Protein AF-A0A1B0EYR4-F1 (afdb_monomer)

Structure (mmCIF, N/CA/C/O backbone):
data_AF-A0A1B0EYR4-F1
#
_entry.id   AF-A0A1B0EYR4-F1
#
loop_
_atom_site.group_PDB
_atom_site.id
_atom_site.type_symbol
_atom_site.label_atom_id
_atom_site.label_alt_id
_atom_site.label_comp_id
_atom_site.label_asym_id
_atom_site.label_entity_id
_atom_site.label_seq_id
_atom_site.pdbx_PDB_ins_code
_atom_site.Cartn_x
_atom_site.Cartn_y
_atom_site.Cartn_z
_atom_site.occupancy
_atom_site.B_iso_or_equiv
_atom_site.auth_seq_id
_atom_site.auth_comp_id
_atom_site.auth_asym_id
_atom_site.auth_atom_id
_atom_site.pdbx_PDB_model_num
ATOM 1 N N . THR A 1 1 ? -6.207 -4.595 14.651 1.00 66.75 1 THR A N 1
ATOM 2 C CA . THR A 1 1 ? -5.731 -3.636 13.633 1.00 66.75 1 THR A CA 1
ATOM 3 C C . THR A 1 1 ? -4.232 -3.520 13.739 1.00 66.75 1 THR A C 1
ATOM 5 O O . THR A 1 1 ? -3.759 -3.275 14.839 1.00 66.75 1 THR A O 1
ATOM 8 N N . VAL A 1 2 ? -3.511 -3.735 12.638 1.00 82.06 2 VAL A N 1
ATOM 9 C CA . VAL A 1 2 ? -2.037 -3.776 12.605 1.00 82.06 2 VAL A CA 1
ATOM 10 C C . VAL A 1 2 ? -1.434 -2.362 12.600 1.00 82.06 2 VAL A C 1
ATOM 12 O O . VAL A 1 2 ? -0.569 -2.044 13.410 1.00 82.06 2 VAL A O 1
ATOM 15 N N . ALA A 1 3 ? -1.976 -1.473 11.767 1.00 90.38 3 ALA A N 1
ATOM 16 C CA . ALA A 1 3 ? -1.671 -0.044 11.745 1.00 90.38 3 ALA A CA 1
ATOM 17 C C . ALA A 1 3 ? -2.928 0.759 11.367 1.00 90.38 3 ALA A C 1
ATOM 19 O O . ALA A 1 3 ? -3.881 0.208 10.814 1.00 90.38 3 ALA A O 1
ATOM 20 N N . THR A 1 4 ? -2.955 2.052 11.696 1.00 93.06 4 THR A N 1
ATOM 21 C CA . THR A 1 4 ? -3.987 2.993 11.228 1.00 93.06 4 THR A CA 1
ATOM 22 C C . THR A 1 4 ? -3.316 4.051 10.366 1.00 93.06 4 THR A C 1
ATOM 24 O O . THR A 1 4 ? -2.447 4.756 10.869 1.00 93.06 4 THR A O 1
ATOM 27 N N . LEU A 1 5 ? -3.764 4.170 9.118 1.00 94.31 5 LEU A N 1
ATOM 28 C CA . LEU A 1 5 ? -3.347 5.218 8.188 1.00 94.31 5 LEU A CA 1
ATOM 29 C C . LEU A 1 5 ? -4.216 6.470 8.363 1.00 94.31 5 LEU A C 1
ATOM 31 O O . LEU A 1 5 ? -5.381 6.376 8.771 1.00 94.31 5 LEU A O 1
ATOM 35 N N . LYS A 1 6 ? -3.640 7.631 8.072 1.00 94.50 6 LYS A N 1
ATOM 36 C CA . LYS A 1 6 ? -4.246 8.960 8.159 1.00 94.50 6 LYS A CA 1
ATOM 37 C C . LYS A 1 6 ? -4.253 9.642 6.791 1.00 94.50 6 LYS A C 1
ATOM 39 O O . LYS A 1 6 ? -3.762 9.112 5.800 1.00 94.50 6 LYS A O 1
ATOM 44 N N . GLU A 1 7 ? -4.863 10.821 6.738 1.00 95.69 7 GLU A N 1
ATOM 45 C CA . GLU A 1 7 ? -4.803 11.677 5.557 1.00 95.69 7 GLU A CA 1
ATOM 46 C C . GLU A 1 7 ? -3.346 11.979 5.179 1.00 95.69 7 GLU A C 1
ATOM 48 O O . GLU A 1 7 ? -2.533 12.300 6.045 1.00 95.69 7 GLU A O 1
ATOM 53 N N . GLY A 1 8 ? -3.036 11.854 3.888 1.00 94.38 8 GLY A N 1
ATOM 54 C CA . GLY A 1 8 ? -1.683 11.995 3.348 1.00 94.38 8 GLY A CA 1
ATOM 55 C C . 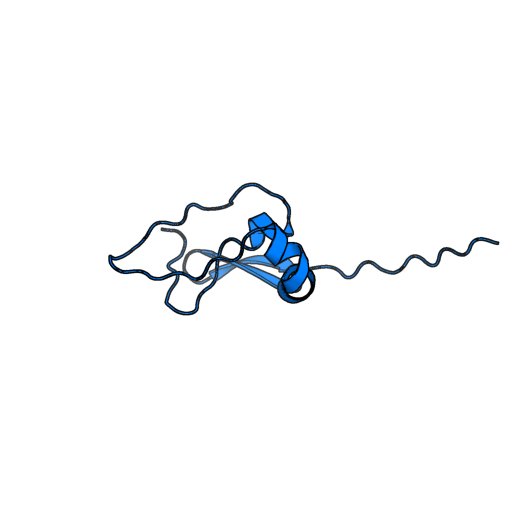GLY A 1 8 ? -0.897 10.684 3.250 1.00 94.38 8 GLY A C 1
ATOM 56 O O . GLY A 1 8 ? 0.044 10.628 2.463 1.00 94.38 8 GLY A O 1
ATOM 57 N N . ASP A 1 9 ? -1.299 9.629 3.965 1.00 94.06 9 ASP A N 1
ATOM 58 C CA . ASP A 1 9 ? -0.631 8.327 3.881 1.00 94.06 9 ASP A CA 1
ATOM 59 C C . ASP A 1 9 ? -1.016 7.573 2.595 1.00 94.06 9 ASP A C 1
ATOM 61 O O . ASP A 1 9 ? -2.171 7.587 2.155 1.00 94.06 9 ASP A O 1
ATOM 65 N N . ASP A 1 10 ? -0.059 6.840 2.023 1.00 93.38 10 ASP A N 1
ATOM 66 C CA . ASP A 1 10 ? -0.256 5.936 0.890 1.00 93.38 10 ASP A CA 1
ATOM 67 C C . ASP A 1 10 ? -0.254 4.454 1.315 1.00 93.38 10 ASP A C 1
ATOM 69 O O . ASP A 1 10 ? 0.186 4.076 2.402 1.00 93.38 10 ASP A O 1
ATOM 73 N N . PHE A 1 11 ? -0.776 3.571 0.456 1.00 94.38 11 PHE A N 1
ATOM 74 C CA . PHE A 1 11 ? -0.771 2.126 0.699 1.00 94.38 11 PHE A CA 1
ATOM 75 C C . PHE A 1 11 ? -0.850 1.308 -0.595 1.00 94.38 11 PHE A C 1
ATOM 77 O O . PHE A 1 11 ? -1.174 1.803 -1.670 1.00 94.38 11 PHE A O 1
ATOM 84 N N . GLY A 1 12 ? -0.568 0.005 -0.494 1.00 93.62 12 GLY A N 1
ATOM 85 C CA . GLY A 1 12 ? -0.720 -0.953 -1.598 1.00 93.62 12 GLY A CA 1
ATOM 86 C C . GLY A 1 12 ? 0.482 -1.065 -2.541 1.00 93.62 12 GLY A C 1
ATOM 87 O O . GLY A 1 12 ? 0.572 -2.044 -3.284 1.00 93.62 12 GLY A O 1
ATOM 88 N N . LYS A 1 13 ? 1.457 -0.151 -2.459 1.00 92.00 13 LYS A N 1
ATOM 89 C CA . LYS A 1 13 ? 2.654 -0.164 -3.316 1.00 92.00 13 LYS A CA 1
ATOM 90 C C . LYS A 1 13 ? 3.509 -1.427 -3.201 1.00 92.00 13 LYS A C 1
ATOM 92 O O . LYS A 1 13 ? 4.086 -1.859 -4.193 1.00 92.00 13 LYS A O 1
ATOM 97 N N . LEU A 1 14 ? 3.519 -2.079 -2.037 1.00 90.69 14 LEU A N 1
ATOM 98 C CA . LEU A 1 14 ? 4.260 -3.326 -1.833 1.00 90.69 14 LEU A CA 1
ATOM 99 C C . LEU A 1 14 ? 3.840 -4.436 -2.809 1.00 90.69 14 LEU A C 1
ATOM 101 O O . LEU A 1 14 ? 4.691 -5.079 -3.421 1.00 90.69 14 LEU A O 1
ATOM 105 N N . ALA A 1 15 ? 2.531 -4.634 -2.974 1.00 92.50 15 ALA A N 1
ATOM 106 C CA . ALA A 1 15 ? 1.993 -5.638 -3.887 1.00 92.50 15 ALA A CA 1
ATOM 107 C C . ALA A 1 15 ? 2.310 -5.293 -5.352 1.00 92.50 15 ALA A C 1
ATOM 109 O O . ALA A 1 15 ? 2.599 -6.180 -6.150 1.00 92.50 15 ALA A O 1
ATOM 110 N N . LEU A 1 16 ? 2.298 -3.999 -5.695 1.00 91.88 16 LEU A N 1
ATOM 111 C CA . LEU A 1 16 ? 2.601 -3.519 -7.045 1.00 91.88 16 LEU A CA 1
ATOM 112 C C . LEU A 1 16 ? 4.078 -3.711 -7.411 1.00 91.88 16 LEU A C 1
ATOM 114 O O . LEU A 1 16 ? 4.379 -4.181 -8.505 1.00 91.88 16 LEU A O 1
ATOM 118 N N . ILE A 1 17 ? 4.993 -3.368 -6.501 1.00 89.25 17 ILE A N 1
ATOM 119 C CA . ILE A 1 17 ? 6.441 -3.407 -6.747 1.00 89.25 17 ILE A CA 1
ATOM 120 C C . ILE A 1 17 ? 6.943 -4.846 -6.876 1.00 89.25 17 ILE A C 1
ATOM 122 O O . ILE A 1 17 ? 7.701 -5.139 -7.807 1.00 89.25 17 ILE A O 1
ATOM 126 N N . ASN A 1 18 ? 6.483 -5.724 -5.981 1.00 88.06 18 ASN A N 1
ATOM 127 C CA . ASN A 1 18 ? 6.926 -7.116 -5.897 1.00 88.06 18 ASN A CA 1
ATOM 128 C C . ASN A 1 18 ? 6.097 -8.086 -6.745 1.00 88.06 18 ASN A C 1
ATOM 130 O O . ASN A 1 18 ? 6.386 -9.277 -6.733 1.00 88.06 18 ASN A O 1
ATOM 134 N N . ASP A 1 19 ? 5.070 -7.596 -7.447 1.00 91.44 19 ASP A N 1
ATOM 135 C CA . ASP A 1 19 ? 4.107 -8.425 -8.182 1.00 91.44 19 ASP A CA 1
ATOM 136 C C . ASP A 1 19 ? 3.561 -9.594 -7.338 1.00 91.44 19 ASP A C 1
ATOM 138 O O . ASP A 1 19 ? 3.521 -10.748 -7.757 1.00 91.44 19 ASP A O 1
ATOM 142 N N . ALA A 1 20 ? 3.183 -9.279 -6.097 1.00 92.38 20 ALA A N 1
ATOM 143 C CA . ALA A 1 20 ? 2.814 -10.247 -5.070 1.00 92.38 20 ALA A CA 1
ATOM 144 C C . ALA A 1 20 ? 1.383 -10.003 -4.554 1.00 92.38 20 ALA A C 1
ATOM 146 O O . ALA A 1 20 ? 0.857 -8.891 -4.683 1.00 92.38 20 ALA A O 1
ATOM 147 N N . PRO A 1 21 ? 0.736 -11.006 -3.928 1.00 96.50 21 PRO A N 1
ATOM 148 C CA . PRO A 1 21 ? -0.548 -10.811 -3.261 1.00 96.50 21 PRO A CA 1
ATOM 149 C C . PRO A 1 21 ? -0.506 -9.710 -2.190 1.00 96.50 21 PRO A C 1
ATOM 151 O O . PRO A 1 21 ? 0.539 -9.391 -1.621 1.00 96.50 21 PRO A O 1
ATOM 154 N N . ARG A 1 22 ? -1.674 -9.139 -1.873 1.00 95.62 22 ARG A N 1
ATOM 155 C CA . ARG A 1 22 ? -1.801 -8.121 -0.819 1.00 95.62 22 ARG A CA 1
ATOM 156 C C . ARG A 1 22 ? -1.430 -8.714 0.543 1.00 95.62 22 ARG A C 1
ATOM 158 O O . ARG A 1 22 ? -2.078 -9.652 0.993 1.00 95.62 22 ARG A O 1
ATOM 165 N N . ALA A 1 23 ? -0.452 -8.104 1.213 1.00 92.31 23 ALA A N 1
ATOM 166 C CA . ALA A 1 23 ? -0.015 -8.512 2.551 1.00 92.31 23 ALA A CA 1
ATOM 167 C C . ALA A 1 23 ? -1.029 -8.170 3.660 1.00 92.31 23 ALA A C 1
ATOM 169 O O . ALA A 1 23 ? -0.992 -8.758 4.735 1.00 92.31 23 ALA A O 1
ATOM 170 N N . ALA A 1 24 ? -1.936 -7.221 3.410 1.00 93.69 24 ALA A N 1
ATOM 171 C CA . ALA A 1 24 ? -2.958 -6.805 4.362 1.00 93.69 24 ALA A CA 1
ATOM 172 C C . ALA A 1 24 ? -4.255 -6.378 3.658 1.00 93.69 24 ALA A C 1
ATOM 174 O O . ALA A 1 24 ? -4.262 -6.010 2.478 1.00 93.69 24 ALA A O 1
ATOM 175 N N . THR A 1 25 ? -5.355 -6.394 4.412 1.00 95.94 25 THR A N 1
ATOM 176 C CA . THR A 1 25 ? -6.651 -5.845 3.989 1.00 95.94 25 THR A CA 1
ATOM 177 C C . THR A 1 25 ? -6.793 -4.409 4.487 1.00 95.94 25 THR A C 1
ATOM 179 O O . THR A 1 25 ? -6.509 -4.129 5.649 1.00 95.94 25 THR A O 1
ATOM 182 N N . ILE A 1 26 ? -7.262 -3.508 3.621 1.00 96.50 26 ILE A N 1
ATOM 183 C CA . ILE A 1 26 ? -7.582 -2.119 3.969 1.00 96.50 26 ILE A CA 1
ATOM 184 C C . ILE A 1 26 ? -9.087 -2.005 4.190 1.00 96.50 26 ILE A C 1
ATOM 186 O O . ILE A 1 26 ? -9.871 -2.450 3.353 1.00 96.50 26 ILE A O 1
ATOM 190 N N . VAL A 1 27 ? -9.476 -1.411 5.316 1.00 96.69 27 VAL A N 1
ATOM 191 C CA . VAL A 1 27 ? -10.872 -1.183 5.704 1.00 96.69 27 VAL A CA 1
ATOM 192 C C . VAL A 1 27 ? -11.020 0.282 6.100 1.00 96.69 27 VAL A C 1
ATOM 194 O O . VAL A 1 27 ? -10.162 0.820 6.801 1.00 96.69 27 VAL A O 1
ATOM 197 N N . LEU A 1 28 ? -12.098 0.929 5.652 1.00 97.00 28 LEU A N 1
ATOM 198 C CA . LEU A 1 28 ? -12.404 2.302 6.045 1.00 97.00 28 LEU A CA 1
ATOM 199 C C . LEU A 1 28 ? -12.670 2.363 7.550 1.00 97.00 28 LEU A C 1
ATOM 201 O O . LEU A 1 28 ? -13.505 1.628 8.073 1.00 97.00 28 LEU A O 1
ATOM 205 N N . LYS A 1 29 ? -11.954 3.247 8.248 1.00 95.50 29 LYS A N 1
ATOM 206 C CA . LYS A 1 29 ? -12.128 3.443 9.694 1.00 95.50 29 LYS A CA 1
ATOM 207 C C . LYS A 1 29 ? -13.309 4.362 10.025 1.00 95.50 29 LYS A C 1
ATOM 209 O O . LYS A 1 29 ? -13.856 4.280 11.118 1.00 95.50 29 LYS A O 1
ATOM 214 N N . GLN A 1 30 ? -13.668 5.243 9.096 1.00 95.00 30 GLN A N 1
ATOM 215 C CA . GLN A 1 30 ? -14.725 6.241 9.236 1.00 95.00 30 GLN A CA 1
ATOM 216 C C . GLN A 1 30 ? -15.413 6.484 7.888 1.00 95.00 30 GLN A C 1
ATOM 218 O O . GLN A 1 30 ? -14.899 6.088 6.840 1.00 95.00 30 GLN A O 1
ATOM 223 N N . ASN A 1 31 ? -16.579 7.128 7.927 1.00 95.94 31 ASN A N 1
ATOM 224 C CA . ASN A 1 31 ? -17.324 7.511 6.728 1.00 95.94 31 ASN A CA 1
ATOM 225 C C . ASN A 1 31 ? -16.642 8.686 6.003 1.00 95.94 31 ASN A C 1
ATOM 227 O O . ASN A 1 31 ? -15.827 9.395 6.591 1.00 95.94 31 ASN A O 1
ATOM 231 N N . ASN A 1 32 ? -17.011 8.910 4.738 1.00 95.12 32 ASN A N 1
ATOM 232 C CA . ASN A 1 32 ? -16.541 10.028 3.906 1.00 95.12 32 ASN A CA 1
ATOM 233 C C . ASN A 1 32 ? -15.010 10.101 3.726 1.00 95.12 32 ASN A C 1
ATOM 235 O O . ASN A 1 32 ? -14.424 11.180 3.713 1.00 95.12 32 ASN A O 1
ATOM 239 N N . CYS A 1 33 ? -14.347 8.955 3.561 1.00 96.62 33 CYS A N 1
ATOM 240 C CA . CYS A 1 33 ? -12.948 8.927 3.138 1.00 96.62 33 CYS A CA 1
ATOM 241 C C . CYS A 1 33 ? -12.834 9.104 1.619 1.00 96.62 33 CYS A C 1
ATOM 243 O O . CYS A 1 33 ? -13.434 8.348 0.854 1.00 96.62 33 CYS A O 1
ATOM 245 N N . HIS A 1 34 ? -12.003 10.051 1.190 1.00 97.19 34 HIS A N 1
ATOM 246 C CA . HIS A 1 34 ? -11.664 10.265 -0.213 1.00 97.19 34 HIS A CA 1
ATOM 247 C C . HIS A 1 34 ? -10.251 9.749 -0.481 1.00 97.19 34 HIS A C 1
ATOM 249 O O . HIS A 1 34 ? -9.341 9.979 0.312 1.00 97.19 34 HIS A O 1
ATOM 255 N N . LEU A 1 35 ? -10.073 9.027 -1.586 1.00 97.25 35 LEU A N 1
ATOM 256 C CA . LEU A 1 35 ? -8.803 8.409 -1.957 1.00 97.25 35 LEU A CA 1
ATOM 257 C C . LEU A 1 35 ? -8.468 8.752 -3.403 1.00 97.25 35 LEU A C 1
ATOM 259 O O . LEU A 1 35 ? -9.333 8.691 -4.278 1.00 97.25 35 LEU A O 1
ATOM 263 N N . LEU A 1 36 ? -7.194 9.041 -3.655 1.00 97.44 36 LEU A N 1
ATOM 264 C CA . LEU A 1 36 ? -6.636 9.013 -5.000 1.00 97.44 36 LEU A CA 1
ATOM 265 C C . LEU A 1 36 ? -6.150 7.596 -5.299 1.00 97.44 36 LEU A C 1
ATOM 267 O O . LEU A 1 36 ? -5.554 6.939 -4.445 1.00 97.44 36 LEU A O 1
ATOM 271 N N . ARG A 1 37 ? -6.410 7.118 -6.517 1.00 96.25 37 ARG A N 1
ATOM 272 C CA . ARG A 1 37 ? -6.001 5.784 -6.957 1.00 96.25 37 ARG A CA 1
ATOM 273 C C . ARG A 1 37 ? -5.162 5.886 -8.219 1.00 96.25 37 ARG A C 1
ATOM 275 O O . ARG A 1 37 ? -5.558 6.540 -9.178 1.00 96.25 37 ARG A O 1
ATOM 282 N N . VAL A 1 38 ? -4.039 5.178 -8.221 1.00 94.88 38 VAL A N 1
ATOM 283 C CA . VAL A 1 38 ? -3.216 4.949 -9.408 1.00 94.88 38 VAL A CA 1
ATOM 284 C C . VAL A 1 38 ? -3.256 3.458 -9.719 1.00 94.88 38 VAL A C 1
ATOM 286 O O . VAL A 1 38 ? -2.925 2.632 -8.870 1.00 94.88 38 VAL A O 1
ATOM 289 N N . ASP A 1 39 ? -3.683 3.109 -10.929 1.00 95.44 39 ASP A N 1
ATOM 290 C CA . ASP A 1 39 ? -3.756 1.713 -11.363 1.00 95.44 39 ASP A CA 1
ATOM 291 C C . ASP A 1 39 ? -2.360 1.153 -11.695 1.00 95.44 39 ASP A C 1
ATOM 293 O O . ASP A 1 39 ? -1.427 1.899 -12.000 1.00 95.44 39 ASP A O 1
ATOM 297 N N . LYS A 1 40 ? -2.211 -0.180 -11.654 1.00 93.69 40 LYS A N 1
ATOM 298 C CA . LYS A 1 40 ? -0.915 -0.880 -11.780 1.00 93.69 40 LYS A CA 1
ATOM 299 C C . LYS A 1 40 ? -0.116 -0.475 -13.021 1.00 93.69 40 LYS A C 1
ATOM 301 O O . LYS A 1 40 ? 1.095 -0.295 -12.929 1.00 93.69 40 LYS A O 1
ATOM 306 N N . GLU A 1 41 ? -0.779 -0.323 -14.165 1.00 94.44 41 GLU A N 1
ATOM 307 C CA . GLU A 1 41 ? -0.130 0.095 -15.413 1.00 94.44 41 GLU A CA 1
ATOM 308 C C . GLU A 1 41 ? 0.513 1.483 -15.276 1.00 94.44 41 GLU A C 1
ATOM 310 O O . GLU A 1 41 ? 1.698 1.659 -15.560 1.00 94.44 41 GLU A O 1
ATOM 315 N N . HIS A 1 42 ? -0.242 2.455 -14.759 1.00 93.19 42 HIS A N 1
ATOM 316 C CA . HIS A 1 42 ? 0.236 3.818 -14.542 1.00 93.19 42 HIS A CA 1
ATOM 317 C C . HIS A 1 42 ? 1.330 3.881 -13.474 1.00 93.19 42 HIS A C 1
ATOM 319 O O . HIS A 1 42 ? 2.328 4.575 -13.664 1.00 93.19 42 HIS A O 1
ATOM 325 N N . PHE A 1 43 ? 1.188 3.112 -12.392 1.00 93.00 43 PHE A N 1
ATOM 326 C CA . PHE A 1 43 ? 2.219 3.002 -11.364 1.00 93.00 43 PHE A CA 1
ATOM 327 C C . PHE A 1 43 ? 3.533 2.477 -11.955 1.00 93.00 43 PHE A C 1
ATOM 329 O O . PHE A 1 43 ? 4.585 3.083 -11.758 1.00 93.00 43 PHE A O 1
ATOM 336 N N . ASN A 1 44 ? 3.472 1.398 -12.742 1.00 90.25 44 ASN A N 1
ATOM 337 C CA . ASN A 1 44 ? 4.642 0.800 -13.385 1.00 90.25 44 ASN A CA 1
ATOM 338 C C . ASN A 1 44 ? 5.325 1.741 -14.377 1.00 90.25 44 ASN A C 1
ATOM 340 O O . ASN A 1 44 ? 6.550 1.741 -14.456 1.00 90.25 44 ASN A O 1
ATOM 344 N N . ARG A 1 45 ? 4.543 2.534 -15.117 1.00 89.69 45 ARG A N 1
ATOM 345 C CA . ARG A 1 45 ? 5.062 3.466 -16.122 1.00 89.69 45 ARG A CA 1
ATOM 346 C C . ARG A 1 45 ? 5.708 4.713 -15.516 1.00 89.69 45 ARG A C 1
ATOM 348 O O . ARG A 1 45 ? 6.621 5.258 -16.122 1.00 89.69 45 ARG A O 1
ATOM 355 N N . ILE A 1 46 ? 5.200 5.197 -14.381 1.00 87.38 46 ILE A N 1
ATOM 356 C CA . ILE A 1 46 ? 5.513 6.546 -13.879 1.00 87.38 46 ILE A CA 1
ATOM 357 C C . ILE A 1 46 ? 6.265 6.500 -12.547 1.00 87.38 46 ILE A C 1
ATOM 359 O O . ILE A 1 46 ? 7.250 7.208 -12.369 1.00 87.38 46 ILE A O 1
ATOM 363 N N . LEU A 1 47 ? 5.791 5.690 -11.599 1.00 82.62 47 LEU A N 1
ATOM 364 C CA . LEU 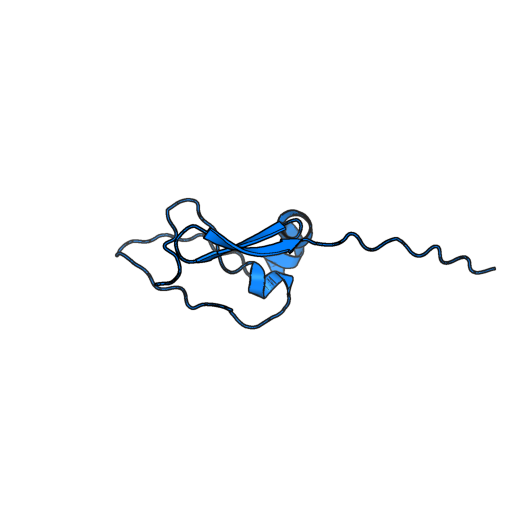A 1 47 ? 6.188 5.793 -10.193 1.00 82.62 47 LEU A CA 1
ATOM 365 C C . LEU A 1 47 ? 7.142 4.686 -9.751 1.00 82.62 47 LEU A C 1
ATOM 367 O O . LEU A 1 47 ? 7.887 4.886 -8.798 1.00 82.62 47 LEU A O 1
ATOM 371 N N . ARG A 1 48 ? 7.156 3.532 -10.428 1.00 82.31 48 ARG A N 1
ATOM 372 C CA . ARG A 1 48 ? 7.874 2.338 -9.9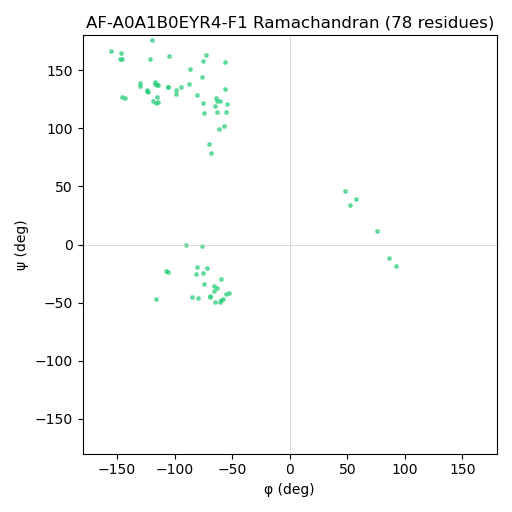55 1.00 82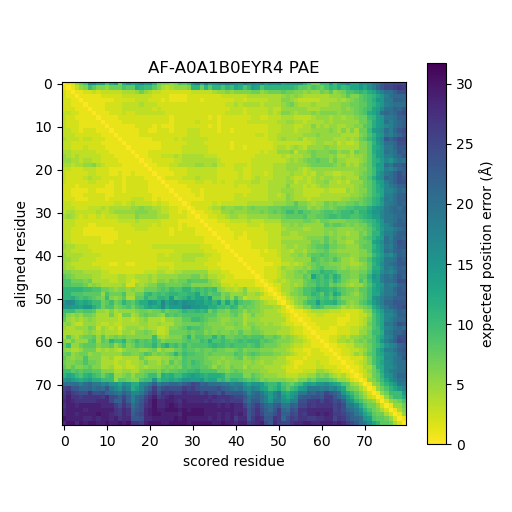.31 48 ARG A CA 1
ATOM 373 C C . ARG A 1 48 ? 9.353 2.583 -9.684 1.00 82.31 48 ARG A C 1
ATOM 375 O O . ARG A 1 48 ? 9.856 2.105 -8.675 1.00 82.31 48 ARG A O 1
ATOM 382 N N . ASP A 1 49 ? 10.047 3.312 -10.549 1.00 78.31 49 ASP A N 1
ATOM 383 C CA . ASP A 1 49 ? 11.480 3.556 -10.363 1.00 78.31 49 ASP A CA 1
ATOM 384 C C . ASP A 1 49 ? 11.793 4.583 -9.270 1.00 78.31 49 ASP A C 1
ATOM 386 O O . ASP A 1 49 ? 12.867 4.517 -8.677 1.00 78.31 49 ASP A O 1
ATOM 390 N N . VAL A 1 50 ? 10.854 5.482 -8.966 1.00 76.69 50 VAL A N 1
ATOM 391 C CA . VAL A 1 50 ? 11.002 6.504 -7.920 1.00 76.69 50 VAL A CA 1
ATOM 392 C C . VAL A 1 50 ? 10.616 5.937 -6.549 1.00 76.69 50 VAL A C 1
ATOM 394 O O . VAL A 1 50 ? 11.345 6.099 -5.574 1.00 76.69 50 VAL A O 1
ATOM 397 N N . GLU A 1 51 ? 9.499 5.212 -6.486 1.00 73.06 51 GLU A N 1
ATOM 398 C CA . GLU A 1 51 ? 8.904 4.678 -5.253 1.00 73.06 51 GLU A CA 1
ATOM 399 C C . GLU A 1 51 ? 9.566 3.390 -4.746 1.00 73.06 51 GLU A C 1
ATOM 401 O O . GLU A 1 51 ? 9.403 3.029 -3.580 1.00 73.06 51 GLU A O 1
ATOM 406 N N . ALA A 1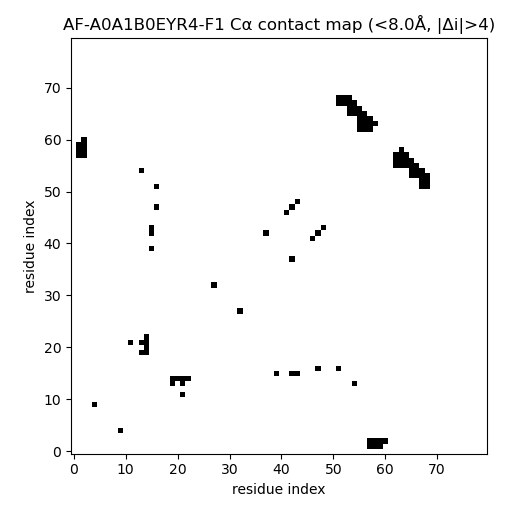 52 ? 10.305 2.666 -5.593 1.00 67.50 52 ALA A N 1
ATOM 407 C CA . ALA A 1 52 ? 10.890 1.379 -5.212 1.00 67.50 52 ALA A CA 1
ATOM 408 C C . ALA A 1 52 ? 12.131 1.479 -4.310 1.00 67.50 52 ALA A C 1
ATOM 410 O O . ALA A 1 52 ? 12.665 0.440 -3.938 1.00 67.50 52 ALA A O 1
ATOM 411 N N . ASN A 1 53 ? 12.613 2.674 -3.960 1.00 73.19 53 ASN A N 1
ATOM 412 C CA . ASN A 1 53 ? 13.878 2.815 -3.230 1.00 73.19 53 ASN A CA 1
ATOM 413 C C . ASN A 1 53 ? 13.823 2.210 -1.820 1.00 73.19 53 ASN A C 1
ATOM 415 O O . ASN A 1 53 ? 14.676 1.390 -1.478 1.00 73.19 53 ASN A O 1
ATOM 419 N N . THR A 1 54 ? 12.795 2.549 -1.041 1.00 78.38 54 THR A N 1
ATOM 420 C CA . THR A 1 54 ? 12.590 2.003 0.306 1.00 78.38 54 THR A CA 1
ATOM 421 C C . THR A 1 54 ? 11.099 1.854 0.589 1.00 78.38 54 THR A C 1
ATOM 423 O O . THR A 1 54 ? 10.331 2.810 0.484 1.00 78.38 54 THR A O 1
ATOM 426 N N . LEU A 1 55 ? 10.684 0.657 0.996 1.00 81.75 55 LEU A N 1
ATOM 427 C CA . LEU A 1 55 ? 9.337 0.357 1.471 1.00 81.75 55 LEU A CA 1
ATOM 428 C C . LEU A 1 55 ? 9.392 -0.038 2.937 1.00 81.75 55 LEU A C 1
ATOM 430 O O . LEU A 1 55 ? 10.239 -0.836 3.335 1.00 81.75 55 LEU A O 1
ATOM 434 N N . ARG A 1 56 ? 8.452 0.479 3.723 1.00 85.75 56 ARG A N 1
ATOM 435 C CA . ARG A 1 56 ? 8.319 0.152 5.141 1.00 85.75 56 ARG A CA 1
ATOM 436 C C . ARG A 1 56 ? 6.925 -0.385 5.411 1.00 85.75 56 ARG A C 1
ATOM 438 O O . ARG A 1 56 ? 5.940 0.209 4.978 1.00 85.75 56 ARG A O 1
ATOM 445 N N . LEU A 1 57 ? 6.848 -1.506 6.116 1.00 85.06 57 LEU A N 1
ATOM 446 C CA . LEU A 1 57 ? 5.619 -1.967 6.748 1.00 85.06 57 LEU A CA 1
ATOM 447 C C . LEU A 1 57 ? 5.727 -1.742 8.245 1.00 85.06 57 LEU A C 1
ATOM 449 O O . LEU A 1 57 ? 6.747 -2.069 8.857 1.00 85.06 57 LEU A O 1
ATOM 453 N N . GLN A 1 58 ? 4.648 -1.225 8.820 1.00 86.56 58 GLN A N 1
ATOM 454 C CA . GLN A 1 58 ? 4.563 -0.926 10.238 1.00 86.56 58 GLN A CA 1
ATOM 455 C C . GLN A 1 58 ? 3.482 -1.753 10.917 1.00 86.56 58 GLN A C 1
ATOM 457 O O . GLN A 1 58 ? 2.372 -1.882 10.400 1.00 86.56 58 GLN A O 1
ATOM 462 N N . GLU A 1 59 ? 3.787 -2.218 12.124 1.00 86.88 59 GLU 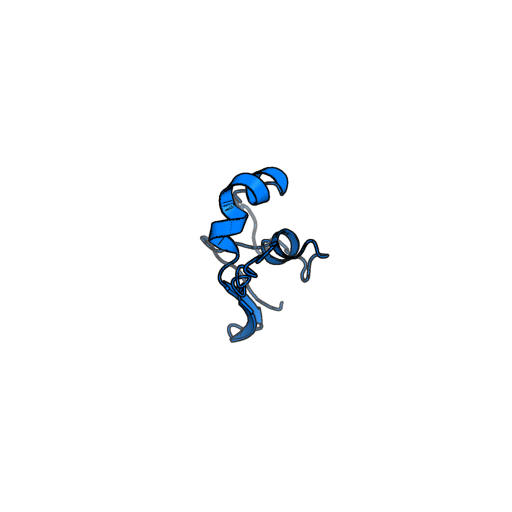A N 1
ATOM 463 C CA . GLU A 1 59 ? 2.800 -2.732 13.071 1.00 86.88 59 GLU A CA 1
ATOM 464 C C . GLU A 1 59 ? 2.936 -1.959 14.376 1.00 86.88 59 GLU A C 1
ATOM 466 O O . GLU A 1 59 ? 4.039 -1.749 14.881 1.00 86.88 59 GLU A O 1
ATOM 471 N N . HIS A 1 60 ? 1.816 -1.489 14.923 1.00 86.94 60 HIS A N 1
ATOM 472 C CA . HIS A 1 60 ? 1.788 -0.741 16.184 1.00 86.94 60 HIS A CA 1
ATOM 473 C C . HIS A 1 60 ? 2.760 0.459 16.231 1.00 86.94 60 HIS A C 1
ATOM 475 O O . HIS A 1 60 ? 3.316 0.779 17.281 1.00 86.94 60 HIS A O 1
ATOM 481 N N . GLY A 1 61 ? 2.966 1.129 15.091 1.00 82.56 61 GLY A N 1
ATOM 482 C CA . GLY A 1 61 ? 3.854 2.292 14.973 1.00 82.56 61 GLY A CA 1
ATOM 483 C C . GLY A 1 61 ? 5.348 1.958 14.950 1.00 82.56 61 GLY A C 1
ATOM 484 O O . GLY A 1 61 ? 6.167 2.863 15.081 1.00 82.56 61 GLY A O 1
ATOM 485 N N . LYS A 1 62 ? 5.713 0.680 14.798 1.00 86.50 62 LYS A N 1
ATOM 486 C CA . LYS A 1 62 ? 7.098 0.226 14.648 1.00 86.50 62 LYS A CA 1
ATOM 487 C C . LYS A 1 62 ? 7.301 -0.372 13.264 1.00 86.50 62 LYS A C 1
ATOM 489 O O . LYS A 1 62 ? 6.455 -1.135 12.803 1.00 86.50 62 LYS A O 1
ATOM 494 N N . ASP A 1 63 ? 8.424 -0.051 12.627 1.00 87.94 63 ASP A N 1
ATOM 495 C CA . ASP A 1 63 ? 8.839 -0.696 11.380 1.00 87.94 63 ASP A CA 1
ATOM 496 C C . ASP A 1 63 ? 9.115 -2.185 11.666 1.00 87.94 63 ASP A C 1
ATOM 498 O O . ASP A 1 63 ? 9.973 -2.512 12.486 1.00 87.94 63 ASP A O 1
ATOM 502 N N . VAL A 1 64 ? 8.372 -3.084 11.014 1.00 91.00 64 VAL A N 1
ATOM 503 C CA . VAL A 1 64 ? 8.551 -4.546 11.142 1.00 91.00 64 VAL A CA 1
ATOM 504 C C . VAL A 1 64 ? 9.182 -5.177 9.906 1.00 91.00 64 VAL A C 1
ATOM 506 O O . VAL A 1 64 ? 9.765 -6.253 9.988 1.00 91.00 64 VAL A O 1
ATOM 509 N N . LEU A 1 65 ? 9.071 -4.512 8.755 1.00 85.56 65 LEU A N 1
ATOM 510 C CA . LEU A 1 65 ? 9.696 -4.928 7.509 1.00 85.56 65 LEU A CA 1
ATOM 511 C C . LEU A 1 65 ? 10.163 -3.688 6.762 1.00 85.56 65 LEU A C 1
ATOM 513 O O . LEU A 1 65 ? 9.369 -2.786 6.489 1.00 85.56 65 LEU A O 1
ATOM 517 N N . ILE A 1 66 ? 11.440 -3.677 6.402 1.00 86.62 66 ILE A N 1
ATOM 518 C CA . ILE A 1 66 ? 12.032 -2.668 5.534 1.00 86.62 66 ILE A CA 1
ATOM 519 C C . ILE A 1 66 ? 12.559 -3.403 4.308 1.00 86.62 66 ILE A C 1
ATOM 521 O O . ILE A 1 66 ? 13.331 -4.352 4.430 1.00 86.62 66 ILE A O 1
ATOM 525 N N . LEU A 1 67 ? 12.105 -2.989 3.130 1.00 82.94 67 LEU A N 1
ATOM 526 C CA . LEU A 1 67 ? 12.584 -3.499 1.853 1.00 82.94 67 LEU A CA 1
ATOM 527 C C . LEU A 1 67 ? 13.269 -2.364 1.120 1.00 82.94 67 LEU A C 1
ATOM 529 O O . LEU A 1 67 ? 12.672 -1.310 0.908 1.00 82.94 67 LEU A O 1
ATOM 533 N N . GLU A 1 68 ? 14.500 -2.602 0.703 1.00 84.44 68 GLU A N 1
ATOM 534 C CA . GLU A 1 68 ? 15.267 -1.655 -0.091 1.00 84.44 68 GLU A CA 1
ATOM 535 C C . GLU A 1 68 ? 15.571 -2.262 -1.451 1.00 84.44 68 GLU A C 1
ATOM 537 O O . GLU A 1 68 ? 15.916 -3.442 -1.577 1.00 84.44 68 GLU A O 1
ATOM 542 N N . ARG A 1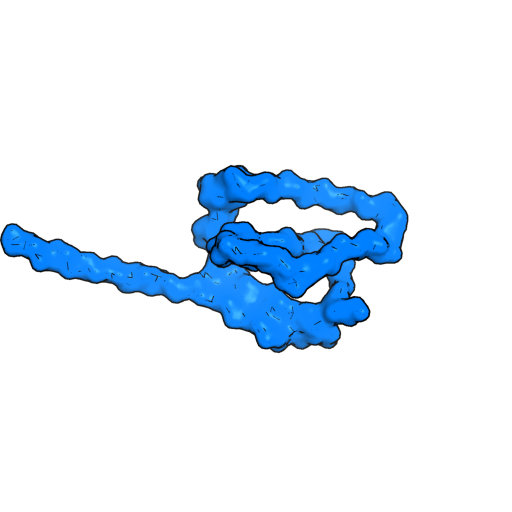 69 ? 15.444 -1.447 -2.496 1.00 79.12 69 ARG A N 1
ATOM 543 C CA . ARG A 1 69 ? 15.863 -1.855 -3.832 1.00 79.12 69 ARG A CA 1
ATOM 544 C C . ARG A 1 69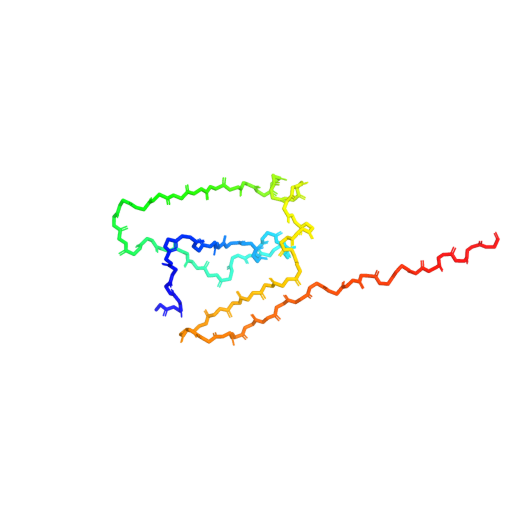 ? 17.382 -1.834 -3.895 1.00 79.12 69 ARG A C 1
ATOM 546 O O . ARG A 1 69 ? 18.010 -0.780 -3.905 1.00 79.12 69 ARG A O 1
ATOM 553 N N . VAL A 1 70 ? 17.974 -3.012 -4.041 1.00 80.31 70 VAL A N 1
ATOM 554 C CA . VAL A 1 70 ? 19.402 -3.139 -4.336 1.00 80.31 70 VAL A CA 1
ATOM 555 C C . VAL A 1 70 ? 19.634 -2.781 -5.805 1.00 80.31 70 VAL A C 1
ATOM 557 O O . VAL A 1 70 ? 19.052 -3.390 -6.708 1.00 80.31 70 VAL A O 1
ATOM 560 N N . ALA A 1 71 ? 20.475 -1.777 -6.067 1.00 71.00 71 ALA A N 1
ATOM 561 C CA . ALA A 1 71 ? 20.872 -1.429 -7.426 1.00 71.00 71 ALA A CA 1
ATOM 562 C C . ALA A 1 71 ? 21.575 -2.628 -8.078 1.00 71.00 71 ALA A C 1
ATOM 564 O O . ALA A 1 71 ? 22.572 -3.142 -7.570 1.00 71.00 71 ALA A O 1
ATOM 565 N N . LYS A 1 72 ? 21.056 -3.083 -9.222 1.00 61.47 72 LYS A N 1
ATOM 566 C CA . LYS A 1 72 ? 21.682 -4.150 -10.004 1.00 61.47 72 LYS A CA 1
ATOM 567 C C . LYS A 1 72 ? 23.051 -3.641 -10.468 1.00 61.47 72 LYS A C 1
ATOM 569 O O . LYS A 1 72 ? 23.102 -2.699 -11.260 1.00 61.47 72 LYS A O 1
ATOM 574 N N . GLN A 1 73 ? 24.150 -4.231 -9.987 1.00 57.03 73 GLN A N 1
ATOM 575 C CA . GLN A 1 73 ? 25.464 -3.982 -10.582 1.00 57.03 73 GLN A CA 1
ATOM 576 C C . GLN A 1 73 ? 25.351 -4.298 -12.076 1.00 57.03 73 GLN A C 1
ATOM 578 O O . GLN A 1 73 ? 24.952 -5.401 -12.456 1.00 57.03 73 GLN A O 1
ATOM 583 N N . ARG A 1 74 ? 25.629 -3.307 -12.931 1.00 53.59 74 ARG A N 1
ATOM 584 C CA . ARG A 1 74 ? 25.753 -3.5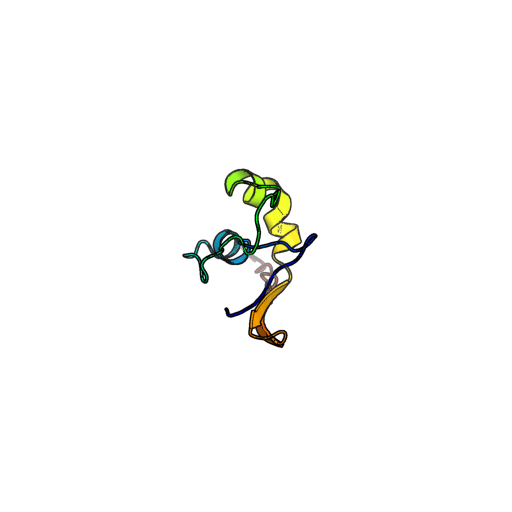24 -14.372 1.00 53.59 74 ARG A CA 1
ATOM 585 C C . ARG A 1 74 ? 26.912 -4.495 -14.562 1.00 53.59 74 ARG A C 1
ATOM 587 O O . ARG A 1 74 ? 28.068 -4.094 -14.485 1.00 53.59 74 ARG A O 1
ATOM 594 N N . GLY A 1 75 ? 26.599 -5.773 -14.759 1.00 48.50 75 GLY A N 1
ATOM 595 C CA . GLY A 1 75 ? 27.578 -6.743 -15.219 1.00 48.50 75 GLY A CA 1
ATOM 596 C C . GLY A 1 75 ? 28.160 -6.209 -16.518 1.00 48.50 75 GLY A C 1
ATOM 597 O O . GLY A 1 75 ? 27.430 -6.037 -17.494 1.00 48.50 75 GLY A O 1
ATOM 598 N N . HIS A 1 76 ? 29.449 -5.881 -16.501 1.00 47.59 76 HIS A N 1
ATOM 599 C CA . HIS A 1 76 ? 30.207 -5.627 -17.710 1.00 47.59 76 HIS A CA 1
ATOM 600 C C . HIS A 1 76 ? 30.089 -6.882 -18.573 1.00 47.59 76 HIS A C 1
ATOM 602 O O . HIS A 1 76 ? 30.743 -7.890 -18.311 1.00 47.59 76 HIS A O 1
ATOM 608 N N . ALA A 1 77 ? 29.235 -6.833 -19.593 1.00 49.03 77 ALA A N 1
ATOM 609 C CA . ALA A 1 77 ? 29.321 -7.750 -20.711 1.00 49.03 77 ALA A CA 1
ATOM 610 C C . ALA A 1 77 ? 30.598 -7.389 -21.480 1.00 49.03 77 ALA A C 1
ATOM 612 O O . ALA A 1 77 ? 30.565 -6.679 -22.479 1.00 49.03 77 ALA A O 1
ATOM 613 N N . ALA A 1 78 ? 31.740 -7.837 -20.961 1.00 52.97 78 ALA A N 1
ATOM 614 C CA . ALA A 1 78 ? 32.941 -8.016 -21.751 1.00 52.97 78 ALA A CA 1
ATOM 615 C C . ALA A 1 78 ? 32.668 -9.204 -22.681 1.00 52.97 78 ALA A C 1
ATOM 617 O O . ALA A 1 78 ? 32.926 -10.355 -22.334 1.00 52.97 78 ALA A O 1
ATOM 618 N N . TYR A 1 79 ? 32.059 -8.924 -23.830 1.00 43.38 79 TYR A N 1
ATOM 619 C CA . TYR A 1 79 ? 32.130 -9.818 -24.976 1.00 43.38 79 TYR A CA 1
ATOM 620 C C . TYR A 1 79 ? 33.199 -9.281 -25.928 1.00 43.38 79 TYR A C 1
ATOM 622 O O . TYR A 1 79 ? 33.296 -8.074 -26.139 1.00 43.38 79 TYR A O 1
ATOM 630 N N . LYS A 1 80 ? 34.034 -10.231 -26.351 1.00 42.56 80 LYS A N 1
ATOM 631 C CA . LYS A 1 80 ? 35.303 -10.114 -27.075 1.00 42.56 80 LYS A CA 1
ATOM 632 C C . LYS A 1 80 ? 35.245 -9.255 -28.329 1.00 42.56 80 LYS A C 1
ATOM 634 O O . LYS A 1 80 ? 34.218 -9.335 -29.037 1.00 42.56 80 LYS A O 1
#

Sequence (80 aa):
TVATLKEGDDFGKLALINDAPRAATIVLKQNNCHLLRVDKEHFNRILRDVEANTLRLQEHGKDVLILERVAKQRGHAAYK

Nearest PDB structures (foldseek):
  2mru-assembly1_B  TM=2.895E-01  e=8.542E+00  Escherichia coli K-12
  2mrn-assembly1_B  TM=2.030E-01  e=5.283E+00  Escherichia coli K-12

InterPro domains:
  IPR000595 Cyclic nucleotide-binding domain [PF00027] (1-48)
  IPR000595 Cyclic nucleotide-binding domain [PS50042] (1-47)
  IPR000595 Cyclic nucleotide-binding domain [cd00038] (1-57)
  IPR014710 RmlC-like jelly roll fold [G3DSA:2.60.120.10] (1-80)
  IPR018490 Cyclic nucleotide-binding domain superfamily [SSF51206] (2-51)

Radius of gyration: 16.44 Å; Cα contacts (8 Å, |Δi|>4): 50; chains: 1; bounding box: 53×23×43 Å

Organism: Phlebotomus papatasi (NCBI:txid29031)

Mean predicted aligned error: 7.8 Å

pLDDT: mean 84.71, std 14.16, range [42.56, 97.44]

Secondary structure (DSSP, 8-state):
------TT----HHHHHHT---SS----SSSS-------HHHIIIIIHHHHTSEEEEEETTEEEEEEE------------

Solvent-accessible surface area (backbone atoms only — not comparable to full-atom values): 5699 Å² total; per-residue (Å²): 132,56,63,85,86,56,94,92,64,85,81,69,57,68,26,65,78,67,74,46,76,73,92,69,88,88,74,82,90,60,84,92,77,86,82,91,86,76,55,70,68,58,35,62,75,70,40,44,85,72,61,48,52,63,47,77,42,56,45,81,88,36,81,76,43,78,48,66,60,75,79,78,77,80,73,78,81,82,72,133

Foldseek 3Di:
DFDDDDPPDDDDVVCLQVVHDDPDDDDDPDPDDDDDDDDSVRCVVPPNVPPQAWDFDGGPNDTPDIDGDDPPDPPPPPDD